Protein AF-A0A8S4BKM8-F1 (afdb_monomer_lite)

InterPro domains:
  IPR026791 Dedicator of cytokinesis [PTHR45653] (1-136)
  IPR056372 Dedicator of cytokinesis, TPR repeats region [PF23554] (1-137)

pLDDT: mean 78.34, std 6.96, range [51.94, 89.5]

Organism: NCBI:txid238744

Structure (mmCIF, N/CA/C/O backbone):
data_AF-A0A8S4BKM8-F1
#
_entry.id   AF-A0A8S4BKM8-F1
#
loop_
_atom_site.group_PDB
_atom_site.id
_atom_site.type_symbol
_atom_site.label_atom_id
_atom_site.label_alt_id
_atom_site.label_comp_id
_atom_site.label_asym_id
_atom_site.label_entity_id
_atom_site.label_seq_id
_atom_site.pdbx_PDB_ins_code
_atom_site.Cartn_x
_atom_site.Cartn_y
_atom_site.Cartn_z
_atom_site.occupancy
_atom_site.B_iso_or_equiv
_atom_site.auth_seq_id
_atom_site.auth_comp_id
_atom_site.auth_asym_id
_atom_site.auth_atom_id
_atom_site.pdbx_PDB_model_num
ATOM 1 N N . MET A 1 1 ? -0.164 12.079 6.275 1.00 65.56 1 MET A N 1
ATOM 2 C CA . MET A 1 1 ? 0.474 11.295 5.184 1.00 65.56 1 MET A CA 1
ATOM 3 C C . MET A 1 1 ? 0.723 12.087 3.891 1.00 65.56 1 MET A C 1
ATOM 5 O O . MET A 1 1 ? 1.290 11.543 2.951 1.00 65.56 1 MET A O 1
ATOM 9 N N . SER A 1 2 ? 0.397 13.384 3.844 1.00 71.44 2 SER A N 1
ATOM 10 C CA . SER A 1 2 ? 0.541 14.249 2.661 1.00 71.44 2 SER A CA 1
ATOM 11 C C . SER A 1 2 ? 1.977 14.415 2.148 1.00 71.44 2 SER A C 1
ATOM 13 O O . SER A 1 2 ? 2.174 14.532 0.944 1.00 71.44 2 SER A O 1
ATOM 15 N N . VAL A 1 3 ? 2.981 14.388 3.031 1.00 75.44 3 VAL A N 1
ATOM 16 C CA . VAL A 1 3 ? 4.401 14.530 2.656 1.00 75.44 3 VAL A CA 1
ATOM 17 C C . VAL A 1 3 ? 4.911 13.304 1.889 1.00 75.44 3 VAL A C 1
ATOM 19 O O . VAL A 1 3 ? 5.468 13.449 0.806 1.00 75.44 3 VAL A O 1
ATOM 22 N N . LEU A 1 4 ? 4.646 12.099 2.408 1.00 73.19 4 LEU A N 1
ATOM 23 C CA . LEU A 1 4 ? 4.945 10.825 1.737 1.00 73.19 4 LEU A CA 1
ATOM 24 C C . LEU A 1 4 ? 4.270 10.746 0.365 1.00 73.19 4 LEU A C 1
ATOM 26 O O . LEU A 1 4 ? 4.924 10.448 -0.631 1.00 73.19 4 LEU A O 1
ATOM 30 N N . LYS A 1 5 ? 2.977 11.087 0.315 1.00 77.56 5 LYS A N 1
ATOM 31 C CA . LYS A 1 5 ? 2.215 11.167 -0.932 1.00 77.56 5 LYS A CA 1
ATOM 32 C C . LYS A 1 5 ? 2.856 12.136 -1.929 1.00 77.56 5 LYS A C 1
ATOM 34 O O . LYS A 1 5 ? 3.095 11.756 -3.067 1.00 77.56 5 LYS A O 1
ATOM 39 N N . ARG A 1 6 ? 3.190 13.361 -1.502 1.00 78.88 6 ARG A N 1
ATOM 40 C CA . ARG A 1 6 ? 3.825 14.370 -2.364 1.00 78.88 6 ARG A CA 1
ATOM 41 C C . ARG A 1 6 ? 5.133 13.856 -2.966 1.00 78.88 6 ARG A C 1
ATOM 43 O O . ARG A 1 6 ? 5.362 14.066 -4.149 1.00 78.88 6 ARG A O 1
ATOM 50 N N . TYR A 1 7 ? 5.976 13.185 -2.182 1.00 78.00 7 TYR A N 1
ATOM 51 C CA . TYR A 1 7 ? 7.230 12.639 -2.705 1.00 78.00 7 TYR A CA 1
ATOM 52 C C . TYR A 1 7 ? 7.005 11.529 -3.736 1.00 78.00 7 TYR A C 1
ATOM 54 O O . TYR A 1 7 ? 7.679 11.521 -4.761 1.00 78.00 7 TYR A O 1
ATOM 62 N N . LEU A 1 8 ? 6.029 10.642 -3.512 1.00 75.69 8 LEU A N 1
ATOM 63 C CA . LEU A 1 8 ? 5.652 9.620 -4.493 1.00 75.69 8 LEU A CA 1
ATOM 64 C C . LEU A 1 8 ? 5.097 10.241 -5.780 1.00 75.69 8 LEU A C 1
ATOM 66 O O . LEU A 1 8 ? 5.497 9.831 -6.866 1.00 75.69 8 LEU A O 1
ATOM 70 N N . ASP A 1 9 ? 4.236 11.254 -5.662 1.00 77.75 9 ASP A N 1
ATOM 71 C CA . ASP A 1 9 ? 3.649 11.958 -6.806 1.00 77.75 9 ASP A CA 1
ATOM 72 C C . ASP A 1 9 ? 4.734 12.639 -7.659 1.00 77.75 9 ASP A C 1
ATOM 74 O O . ASP A 1 9 ? 4.719 12.516 -8.882 1.00 77.75 9 ASP A O 1
ATOM 78 N N . VAL A 1 10 ? 5.706 13.308 -7.029 1.00 76.69 10 VAL A N 1
ATOM 79 C CA . VAL A 1 10 ? 6.853 13.930 -7.719 1.00 76.69 10 VAL A CA 1
ATOM 80 C C . VAL A 1 10 ? 7.704 12.868 -8.416 1.00 76.69 10 VAL A C 1
ATOM 82 O O . VAL A 1 10 ? 7.985 12.977 -9.607 1.00 76.69 10 VAL A O 1
ATOM 85 N N . SER A 1 11 ? 8.049 11.781 -7.721 1.00 73.06 11 SER A N 1
ATOM 86 C CA . SER A 1 11 ? 8.827 10.695 -8.324 1.00 73.06 11 SER A CA 1
ATOM 87 C C . SER A 1 11 ? 8.093 9.993 -9.467 1.00 73.06 11 SER A C 1
ATOM 89 O O . SER A 1 11 ? 8.725 9.615 -10.449 1.00 73.06 11 SER A O 1
ATOM 91 N N . SER A 1 12 ? 6.765 9.861 -9.396 1.00 70.00 12 SER A N 1
ATOM 92 C CA . SER A 1 12 ? 5.963 9.263 -10.472 1.00 70.00 12 SER A CA 1
ATOM 93 C C . SER A 1 12 ? 6.002 10.070 -11.780 1.00 70.00 12 SER A C 1
ATOM 95 O O . SER A 1 12 ? 5.772 9.522 -12.853 1.00 70.00 12 SER A O 1
ATOM 97 N N . ARG A 1 13 ? 6.366 11.357 -11.717 1.00 78.25 13 ARG A N 1
ATOM 98 C CA . ARG A 1 13 ? 6.566 12.228 -12.887 1.00 78.25 13 ARG A CA 1
ATOM 99 C C . ARG A 1 13 ? 7.973 12.122 -13.486 1.00 78.25 13 ARG A C 1
ATOM 101 O O . ARG A 1 13 ? 8.289 12.834 -14.433 1.00 78.25 13 ARG A O 1
ATOM 108 N N . GLY A 1 14 ? 8.818 11.241 -12.944 1.00 63.62 14 GLY A N 1
ATOM 109 C CA . GLY A 1 14 ? 10.203 11.052 -13.377 1.00 63.62 14 GLY A CA 1
ATOM 110 C C . GLY A 1 14 ? 11.197 12.035 -12.752 1.00 63.62 14 GLY A C 1
ATOM 111 O O . GLY A 1 14 ? 12.382 11.978 -13.082 1.00 63.62 14 GLY A O 1
ATOM 112 N N . GLU A 1 15 ? 10.746 12.899 -11.839 1.00 73.00 15 GLU A N 1
ATOM 113 C CA . GLU A 1 15 ? 11.580 13.893 -11.162 1.00 73.00 15 GLU A CA 1
ATOM 114 C C . GLU A 1 15 ? 12.443 13.256 -10.055 1.00 73.00 15 GLU A C 1
ATOM 116 O O . GLU A 1 15 ? 12.005 12.370 -9.311 1.00 73.00 15 GLU A O 1
ATOM 121 N N . GLN A 1 16 ? 13.690 13.722 -9.932 1.00 62.78 16 GLN A N 1
ATOM 122 C CA . GLN A 1 16 ? 14.613 13.301 -8.874 1.00 62.78 16 GLN A CA 1
ATOM 123 C C . GLN A 1 16 ? 14.089 13.769 -7.511 1.00 62.78 16 GLN A C 1
ATOM 125 O O . GLN A 1 16 ? 13.906 14.961 -7.277 1.00 62.78 16 GLN A O 1
ATOM 130 N N . CYS A 1 17 ? 13.883 12.832 -6.588 1.00 65.62 17 CYS A N 1
ATOM 131 C CA . CYS A 1 17 ? 13.510 13.130 -5.210 1.00 65.62 17 CYS A CA 1
ATOM 132 C C . CYS A 1 17 ? 14.533 12.474 -4.276 1.00 65.62 17 CYS A C 1
ATOM 134 O O . CYS A 1 17 ? 14.436 11.289 -3.980 1.00 65.62 17 CYS A O 1
ATOM 136 N N . GLU A 1 18 ? 15.542 13.211 -3.812 1.00 61.75 18 GLU A N 1
ATOM 137 C CA . GLU A 1 18 ? 16.617 12.642 -2.980 1.00 61.75 18 GLU A CA 1
ATOM 138 C C . GLU A 1 18 ? 16.166 11.978 -1.655 1.00 61.75 18 GLU A C 1
ATOM 140 O O . GLU A 1 18 ? 16.751 10.953 -1.287 1.00 61.75 18 GLU A O 1
ATOM 145 N N . PRO A 1 19 ? 15.139 12.456 -0.914 1.00 70.44 19 PRO A N 1
ATOM 146 C CA . PRO A 1 19 ? 14.786 11.830 0.363 1.00 70.44 19 PRO A CA 1
ATOM 147 C C . PRO A 1 19 ? 13.911 10.573 0.236 1.00 70.44 19 PRO A C 1
ATOM 149 O O . PRO A 1 19 ? 13.858 9.788 1.186 1.00 70.44 19 PRO A O 1
ATOM 152 N N . ILE A 1 20 ? 13.249 10.330 -0.904 1.00 72.56 20 ILE A N 1
ATOM 153 C CA . ILE A 1 20 ? 12.170 9.327 -1.002 1.00 72.56 20 ILE A CA 1
ATOM 154 C C . ILE A 1 20 ? 12.644 7.898 -0.718 1.00 72.56 20 ILE A C 1
ATOM 156 O O . ILE A 1 20 ? 11.942 7.135 -0.059 1.00 72.56 20 ILE A O 1
ATOM 160 N N . LEU A 1 21 ? 13.866 7.533 -1.119 1.00 68.62 21 LEU A N 1
ATOM 161 C CA . LEU A 1 21 ? 14.402 6.194 -0.863 1.00 68.62 21 LEU A CA 1
ATOM 162 C C . LEU A 1 21 ? 14.649 5.959 0.636 1.00 68.62 21 LEU A C 1
ATOM 164 O O . LEU A 1 21 ? 14.390 4.870 1.144 1.00 68.62 21 LEU A O 1
ATOM 168 N N . ARG A 1 22 ? 15.116 6.980 1.368 1.00 75.44 22 ARG A N 1
ATOM 169 C CA . ARG A 1 22 ? 15.267 6.903 2.832 1.00 75.44 22 ARG A CA 1
ATOM 170 C C . ARG A 1 22 ? 13.904 6.819 3.510 1.00 75.44 22 ARG A C 1
ATOM 172 O O . ARG A 1 22 ? 13.742 6.037 4.441 1.00 75.44 22 ARG A O 1
ATOM 179 N N . THR A 1 23 ? 12.921 7.568 3.015 1.00 74.06 23 THR A N 1
ATOM 180 C CA . THR A 1 23 ? 11.552 7.512 3.534 1.00 74.06 23 THR A CA 1
ATOM 181 C C . THR A 1 23 ? 10.906 6.145 3.288 1.00 74.06 23 THR A C 1
ATOM 183 O O . THR A 1 23 ? 10.282 5.613 4.198 1.00 74.06 23 THR A O 1
ATOM 186 N N . LEU A 1 24 ? 11.117 5.530 2.118 1.00 71.81 24 LEU A N 1
ATOM 187 C CA . LEU A 1 24 ? 10.649 4.171 1.818 1.00 71.81 24 LEU A CA 1
ATOM 188 C C . LEU A 1 24 ? 11.326 3.110 2.695 1.00 71.81 24 LEU A C 1
ATOM 190 O O . LEU A 1 24 ? 10.671 2.175 3.136 1.00 71.81 24 LEU A O 1
ATOM 194 N N . LYS A 1 25 ? 12.616 3.267 3.017 1.00 74.62 25 LYS A N 1
ATOM 195 C CA . LYS A 1 25 ? 13.291 2.379 3.982 1.00 74.62 25 LYS A CA 1
ATOM 196 C C . LYS A 1 25 ? 12.702 2.484 5.388 1.00 74.62 25 LYS A C 1
ATOM 198 O O . LYS A 1 25 ? 12.659 1.493 6.105 1.00 74.62 25 LYS A O 1
ATOM 203 N N . ALA A 1 26 ? 12.266 3.678 5.781 1.00 75.62 26 ALA A N 1
ATOM 204 C CA . ALA A 1 26 ? 11.609 3.914 7.061 1.00 75.62 26 ALA A CA 1
ATOM 205 C C . ALA A 1 26 ? 10.099 3.615 7.029 1.00 75.62 26 ALA A C 1
ATOM 207 O O . ALA A 1 26 ? 9.442 3.755 8.060 1.00 75.62 26 ALA A O 1
ATOM 208 N N . LEU A 1 27 ? 9.546 3.216 5.875 1.00 75.69 27 LEU A N 1
ATOM 209 C CA . LEU A 1 27 ? 8.107 3.048 5.670 1.00 75.69 27 LEU A CA 1
ATOM 210 C C . LEU A 1 27 ? 7.509 2.059 6.667 1.00 75.69 27 LEU A C 1
ATOM 212 O O . LEU A 1 27 ? 6.465 2.353 7.231 1.00 75.69 27 LEU A O 1
ATOM 216 N N . GLU A 1 28 ? 8.212 0.959 6.947 1.00 73.38 28 GLU A N 1
ATOM 217 C CA . GLU A 1 28 ? 7.797 -0.047 7.929 1.00 73.38 28 GLU A CA 1
ATOM 218 C C . GLU A 1 28 ? 7.564 0.567 9.316 1.00 73.38 28 GLU A C 1
ATOM 220 O O . GLU A 1 28 ? 6.488 0.440 9.898 1.00 73.38 28 GLU A O 1
ATOM 225 N N . TYR A 1 29 ? 8.546 1.314 9.824 1.00 80.12 29 TYR A N 1
ATOM 226 C CA . TYR A 1 29 ? 8.452 1.961 11.131 1.00 80.12 29 TYR A CA 1
ATOM 227 C C . TYR A 1 29 ?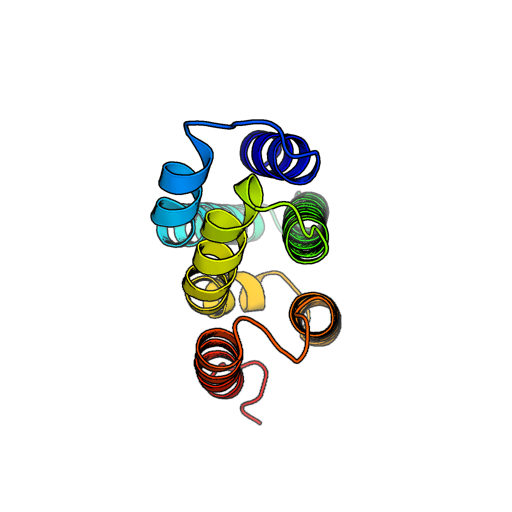 7.408 3.079 11.146 1.00 80.12 29 TYR A C 1
ATOM 229 O O . TYR A 1 29 ? 6.673 3.225 12.123 1.00 80.12 29 TYR A O 1
ATOM 237 N N . ILE A 1 30 ? 7.322 3.854 10.060 1.00 77.81 30 ILE A N 1
ATOM 238 C CA . ILE A 1 30 ? 6.369 4.957 9.926 1.00 77.81 30 ILE A CA 1
ATOM 239 C C . ILE A 1 30 ? 4.934 4.422 9.912 1.00 77.81 30 ILE A C 1
ATOM 241 O O . ILE A 1 30 ? 4.093 4.939 10.644 1.00 77.81 30 ILE A O 1
ATOM 245 N N . PHE A 1 31 ? 4.649 3.379 9.130 1.00 81.00 31 PHE A N 1
ATOM 246 C CA . PHE A 1 31 ? 3.328 2.751 9.084 1.00 81.00 31 PHE A CA 1
ATOM 247 C C . PHE A 1 31 ? 2.965 2.138 10.428 1.00 81.00 31 PHE A C 1
ATOM 249 O O . PHE A 1 31 ? 1.900 2.441 10.960 1.00 81.00 31 PHE A O 1
ATOM 256 N N . LYS A 1 32 ? 3.878 1.368 11.026 1.00 81.69 32 LYS A N 1
ATOM 257 C CA . LYS A 1 32 ? 3.666 0.758 12.341 1.00 81.69 32 LYS A CA 1
ATOM 258 C C . LYS A 1 32 ? 3.343 1.798 13.409 1.00 81.69 32 LYS A C 1
ATOM 260 O O . LYS A 1 32 ? 2.446 1.588 14.221 1.00 81.69 32 LYS A O 1
ATOM 265 N N . PHE A 1 33 ? 4.046 2.930 13.405 1.00 83.94 33 PHE A N 1
ATOM 266 C CA . PHE A 1 33 ? 3.791 4.023 14.339 1.00 83.94 33 PHE A CA 1
ATOM 267 C C . PHE A 1 33 ? 2.453 4.722 14.065 1.00 83.94 33 PHE A C 1
ATOM 269 O O . PHE A 1 33 ? 1.630 4.846 14.972 1.00 83.94 33 PHE A O 1
ATOM 276 N N . ILE A 1 34 ? 2.213 5.151 12.821 1.00 86.00 34 ILE A N 1
ATOM 277 C CA . ILE A 1 34 ? 1.019 5.920 12.445 1.00 86.00 34 ILE A CA 1
ATOM 278 C C . ILE A 1 34 ? -0.252 5.090 12.642 1.00 86.00 34 ILE A C 1
ATOM 280 O O . ILE A 1 34 ? -1.210 5.591 13.227 1.00 86.00 34 ILE A O 1
ATOM 284 N N . VAL A 1 35 ? -0.259 3.830 12.197 1.00 86.44 35 VAL A N 1
ATOM 285 C CA . VAL A 1 35 ? -1.414 2.935 12.342 1.00 86.44 35 VAL A CA 1
ATOM 286 C C . VAL A 1 35 ? -1.714 2.690 13.817 1.00 86.44 35 VAL A C 1
ATOM 288 O O . VAL A 1 35 ? -2.844 2.905 14.245 1.00 86.44 35 VAL A O 1
ATOM 291 N N . ARG A 1 36 ? -0.713 2.317 14.629 1.00 85.00 36 ARG A N 1
ATOM 292 C CA . ARG A 1 36 ? -0.923 2.075 16.069 1.00 85.00 36 ARG A CA 1
ATOM 293 C C . ARG A 1 36 ? -1.420 3.318 16.799 1.00 85.00 36 ARG A C 1
ATOM 295 O O . ARG A 1 36 ? -2.346 3.219 17.598 1.00 85.00 36 ARG A O 1
ATOM 302 N N . SER A 1 37 ? -0.830 4.480 16.514 1.00 88.06 37 SER A N 1
ATOM 303 C CA . SER A 1 37 ? -1.254 5.752 17.104 1.00 88.06 37 SER A CA 1
ATOM 304 C C . SER A 1 37 ? -2.707 6.078 16.753 1.00 88.06 37 SER A C 1
ATOM 306 O O . SER A 1 37 ? -3.467 6.486 17.630 1.00 88.06 37 SER A O 1
ATOM 308 N N . ARG A 1 38 ? -3.116 5.852 15.499 1.00 87.44 38 ARG A N 1
ATOM 309 C CA . ARG A 1 38 ? -4.483 6.126 15.043 1.00 87.44 38 ARG A CA 1
ATOM 310 C C . ARG A 1 38 ? -5.505 5.135 15.574 1.00 87.44 38 ARG A C 1
ATOM 312 O O . ARG A 1 38 ? -6.572 5.570 15.988 1.00 87.44 38 ARG A O 1
ATOM 319 N N . MET A 1 39 ? -5.168 3.850 15.659 1.00 84.62 39 MET A N 1
ATOM 320 C CA . MET A 1 39 ? -6.030 2.861 16.310 1.00 84.62 39 MET A CA 1
ATOM 321 C C . MET A 1 39 ? -6.278 3.214 17.781 1.00 84.62 39 MET A C 1
ATOM 323 O O . MET A 1 39 ? -7.418 3.172 18.231 1.00 84.62 39 MET A O 1
ATOM 327 N N . LEU A 1 40 ? -5.233 3.615 18.514 1.00 85.75 40 LEU A N 1
ATOM 328 C CA . LEU A 1 40 ? -5.367 4.006 19.919 1.00 85.75 40 LEU A CA 1
ATOM 329 C C . LEU A 1 40 ? -6.217 5.274 20.080 1.00 85.75 40 LEU A C 1
ATOM 331 O O . LEU A 1 40 ? -7.070 5.338 20.959 1.00 85.75 40 LEU A O 1
ATOM 335 N N . TYR A 1 41 ? -6.018 6.269 19.211 1.00 87.88 41 TYR A N 1
ATOM 336 C CA . TYR A 1 41 ? -6.846 7.475 19.196 1.00 87.88 41 TYR A CA 1
ATOM 337 C C . TYR A 1 41 ? -8.318 7.137 18.924 1.00 87.88 41 TYR A C 1
ATOM 339 O O . TYR A 1 41 ? -9.198 7.553 19.667 1.00 87.88 41 TYR A O 1
ATOM 347 N N . SER A 1 42 ? -8.582 6.322 17.904 1.00 86.56 42 SER A N 1
ATOM 348 C CA . SER A 1 42 ? -9.927 5.871 17.544 1.00 86.56 42 SER A CA 1
ATOM 349 C C . SER A 1 42 ? -10.626 5.166 18.714 1.00 86.56 42 SER A C 1
ATOM 351 O O . SER A 1 42 ? -11.783 5.45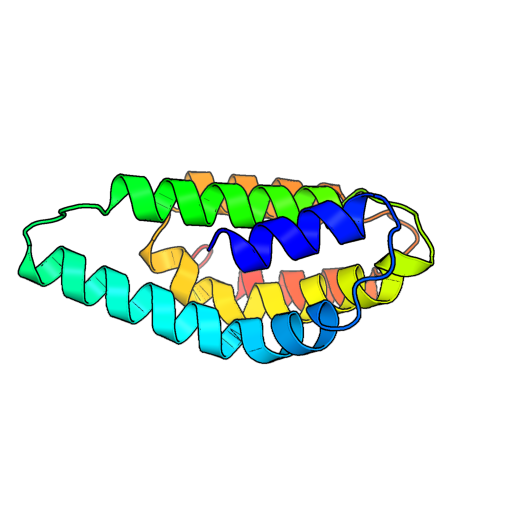3 19.002 1.00 86.56 42 SER A O 1
ATOM 353 N N . GLN A 1 43 ? -9.906 4.331 19.470 1.00 86.12 43 GLN A N 1
ATOM 354 C CA . GLN A 1 43 ? -10.433 3.684 20.680 1.00 86.12 43 GLN A CA 1
ATOM 355 C C . GLN A 1 43 ? -10.768 4.677 21.803 1.00 86.12 43 GLN A C 1
ATOM 357 O O . GLN A 1 43 ? -11.780 4.512 22.475 1.00 86.12 43 GLN A O 1
ATOM 362 N N . LEU A 1 44 ? -9.936 5.702 22.008 1.00 89.50 44 LEU A N 1
ATOM 363 C CA . LEU A 1 44 ? -10.137 6.716 23.053 1.00 89.50 44 LEU A CA 1
ATOM 364 C C . LEU A 1 44 ? -11.276 7.695 22.739 1.00 89.50 44 LEU A C 1
ATOM 366 O O . LEU A 1 44 ? -11.856 8.264 23.659 1.00 89.50 44 LEU A O 1
ATOM 370 N N . TYR A 1 45 ? -11.570 7.908 21.456 1.00 89.12 45 TYR A N 1
ATOM 371 C CA . TYR A 1 45 ? -12.529 8.908 20.980 1.00 89.12 45 TYR A CA 1
ATOM 372 C C . TYR A 1 45 ? -13.680 8.290 20.171 1.00 89.12 45 TYR A C 1
ATOM 374 O O . TYR A 1 45 ? -14.212 8.944 19.279 1.00 89.12 45 TYR A O 1
ATOM 382 N N . GLU A 1 46 ? -14.048 7.037 20.456 1.00 86.69 46 GLU A N 1
ATOM 383 C CA . GLU A 1 46 ? -15.228 6.360 19.885 1.00 86.69 46 GLU A CA 1
ATOM 384 C C . GLU A 1 46 ? -15.293 6.394 18.342 1.00 86.69 46 GLU A C 1
ATOM 386 O O . GLU A 1 46 ? -16.333 6.644 17.737 1.00 86.69 46 GLU A O 1
ATOM 391 N N . GLY A 1 47 ? -14.163 6.153 17.674 1.00 78.88 47 GLY A N 1
ATOM 392 C CA . GLY A 1 47 ? -14.095 6.087 16.211 1.00 78.88 47 GLY A CA 1
ATOM 393 C C . GLY A 1 47 ? -13.867 7.427 15.509 1.00 78.88 47 GLY A C 1
ATOM 394 O O . GLY A 1 47 ? -13.885 7.486 14.276 1.00 78.88 47 GLY A O 1
ATOM 395 N N . LYS A 1 48 ? -13.637 8.518 16.253 1.00 80.81 48 LYS A N 1
ATOM 396 C CA . LYS A 1 48 ? -13.408 9.845 15.665 1.00 80.81 48 LYS A CA 1
ATOM 397 C C . LYS A 1 48 ? -12.208 9.849 14.704 1.00 80.81 48 LYS A C 1
ATOM 399 O O . LYS A 1 48 ? -11.146 9.314 15.013 1.00 80.81 48 LYS A O 1
ATOM 404 N N . GLU A 1 49 ? -12.379 10.495 13.548 1.00 81.44 49 GLU A N 1
ATOM 405 C CA . GLU A 1 49 ? -11.380 10.627 12.465 1.00 81.44 49 GLU A CA 1
ATOM 406 C C . GLU A 1 49 ? -10.942 9.308 11.792 1.00 81.44 49 GLU A C 1
ATOM 408 O O . GLU A 1 49 ? -10.018 9.317 10.974 1.00 81.44 49 GLU A O 1
ATOM 413 N N . GLN A 1 50 ? -11.599 8.174 12.074 1.00 83.38 50 GLN A N 1
ATOM 414 C CA . GLN A 1 50 ? -11.231 6.882 11.481 1.00 83.38 50 GLN A CA 1
ATOM 415 C C . GLN A 1 50 ? -11.345 6.901 9.948 1.00 83.38 50 GLN A C 1
ATOM 417 O O . GLN A 1 50 ? -10.404 6.514 9.259 1.00 83.38 50 GLN A O 1
ATOM 422 N N . THR A 1 51 ? -12.457 7.415 9.414 1.00 85.56 51 THR A N 1
ATOM 423 C CA . THR A 1 51 ? -12.708 7.485 7.965 1.00 85.56 51 THR A CA 1
ATOM 424 C C . THR A 1 51 ? -11.710 8.395 7.248 1.00 85.56 51 THR A C 1
ATOM 426 O O . THR A 1 51 ? -11.205 8.047 6.187 1.00 85.56 51 THR A O 1
ATOM 429 N N . GLU A 1 52 ? -11.354 9.540 7.837 1.00 87.00 52 GLU A N 1
ATOM 430 C CA . GLU A 1 52 ? -10.365 10.456 7.248 1.00 87.00 52 GLU A CA 1
ATOM 431 C C . GLU A 1 52 ? -8.961 9.842 7.209 1.00 87.00 52 GLU A C 1
ATOM 433 O O . GLU A 1 52 ? -8.181 10.071 6.272 1.00 87.00 52 GLU A O 1
ATOM 438 N N . PHE A 1 53 ? -8.622 9.059 8.238 1.00 86.69 53 PHE A N 1
ATOM 439 C CA . PHE A 1 53 ? -7.374 8.315 8.279 1.00 86.69 53 PHE A CA 1
ATOM 440 C C . PHE A 1 53 ? -7.349 7.204 7.226 1.00 86.69 53 PHE A C 1
ATOM 442 O O . PHE A 1 53 ? -6.361 7.097 6.494 1.00 86.69 53 PHE A O 1
ATOM 449 N N . GLU A 1 54 ? -8.432 6.437 7.118 1.00 86.69 54 GLU A N 1
ATOM 450 C CA . GLU A 1 54 ? -8.613 5.397 6.107 1.00 86.69 54 GLU A CA 1
ATOM 451 C C . GLU A 1 54 ? -8.472 5.975 4.691 1.00 86.69 54 GLU A C 1
ATOM 453 O O . GLU A 1 54 ? -7.629 5.519 3.918 1.00 86.69 54 GLU A O 1
ATOM 458 N N . ASP A 1 55 ? -9.174 7.068 4.384 1.00 87.81 55 ASP A N 1
ATOM 459 C CA . ASP A 1 55 ? -9.077 7.769 3.100 1.00 87.81 55 ASP A CA 1
ATOM 460 C C . ASP A 1 55 ? -7.660 8.278 2.816 1.00 87.81 55 ASP A C 1
ATOM 462 O O . ASP A 1 55 ? -7.148 8.187 1.694 1.00 87.81 55 ASP A O 1
ATOM 466 N N . SER A 1 56 ? -6.986 8.810 3.836 1.00 87.25 56 SER A N 1
ATOM 467 C CA . SER A 1 56 ? -5.603 9.271 3.710 1.00 87.25 56 SER A CA 1
ATOM 468 C C . SER A 1 56 ? -4.639 8.123 3.411 1.00 87.25 56 SER A C 1
ATOM 470 O O . SER A 1 56 ? -3.690 8.306 2.641 1.00 87.25 56 SER A O 1
ATOM 472 N N . LEU A 1 57 ? -4.858 6.957 4.025 1.00 87.12 57 LEU A N 1
ATOM 473 C CA . LEU A 1 57 ? -4.063 5.753 3.805 1.00 87.12 57 LEU A CA 1
ATOM 474 C C . LEU A 1 57 ? -4.339 5.178 2.412 1.00 87.12 57 LEU A C 1
ATOM 476 O O . LEU A 1 57 ? -3.404 4.835 1.689 1.00 87.12 57 LEU A O 1
ATOM 480 N N . ARG A 1 58 ? -5.609 5.164 1.994 1.00 86.44 58 ARG A N 1
ATOM 481 C CA . ARG A 1 58 ? -6.054 4.703 0.675 1.00 86.44 58 ARG A CA 1
ATOM 482 C C . ARG A 1 58 ? -5.397 5.522 -0.432 1.00 86.44 58 ARG A C 1
ATOM 484 O O . ARG A 1 58 ? -4.765 4.960 -1.322 1.00 86.44 58 ARG A O 1
ATOM 491 N N . ARG A 1 59 ? -5.429 6.854 -0.321 1.00 86.81 59 ARG A N 1
ATOM 492 C CA . ARG A 1 59 ? -4.765 7.771 -1.268 1.00 86.81 59 ARG A CA 1
ATOM 493 C C . ARG A 1 59 ? -3.251 7.566 -1.342 1.00 86.81 59 ARG A C 1
ATOM 495 O O . ARG A 1 59 ? -2.648 7.793 -2.392 1.00 86.81 59 ARG A O 1
ATOM 502 N N . LEU A 1 60 ? -2.614 7.165 -0.239 1.00 85.88 60 LEU A N 1
ATOM 503 C CA . LEU A 1 60 ? -1.188 6.838 -0.235 1.00 85.88 60 LEU A CA 1
ATOM 504 C C . LEU A 1 60 ? -0.917 5.557 -1.037 1.00 85.88 60 LEU A C 1
ATOM 506 O O . LEU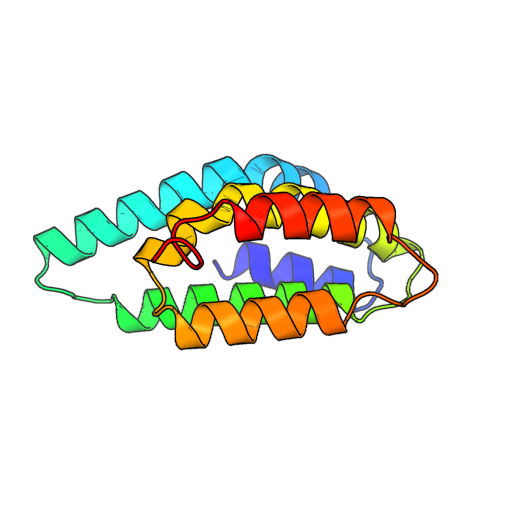 A 1 60 ? -0.027 5.566 -1.884 1.00 85.88 60 LEU A O 1
ATOM 510 N N . PHE A 1 61 ? -1.711 4.502 -0.830 1.00 85.12 61 PHE A N 1
ATOM 511 C CA . PHE A 1 61 ? -1.632 3.268 -1.621 1.00 85.12 61 PHE A CA 1
ATOM 512 C C . PHE A 1 61 ? -1.873 3.517 -3.111 1.00 85.12 61 PHE A C 1
ATOM 514 O O . PHE A 1 61 ? -1.100 3.051 -3.942 1.00 85.12 61 PHE A O 1
ATOM 521 N N . GLU A 1 62 ? -2.873 4.325 -3.466 1.00 85.88 62 GLU A N 1
ATOM 522 C CA . GLU A 1 62 ? -3.117 4.724 -4.859 1.00 85.88 62 GLU A CA 1
ATOM 523 C C . GLU A 1 62 ? -1.897 5.430 -5.479 1.00 85.88 62 GLU A C 1
ATOM 525 O O . GLU A 1 62 ? -1.559 5.194 -6.640 1.00 85.88 62 GLU A O 1
ATOM 530 N N . SER A 1 63 ? -1.181 6.247 -4.699 1.00 84.06 63 SER A N 1
ATOM 531 C CA . SER A 1 63 ? 0.035 6.936 -5.159 1.00 84.06 63 SER A CA 1
ATOM 532 C C . SER A 1 63 ? 1.205 5.962 -5.361 1.00 84.06 63 SER A C 1
ATOM 534 O O . SER A 1 63 ? 1.969 6.097 -6.317 1.00 84.06 63 SER A O 1
ATOM 536 N N . ILE A 1 64 ? 1.320 4.936 -4.509 1.00 83.38 64 ILE A N 1
ATOM 537 C CA . ILE A 1 64 ? 2.273 3.830 -4.697 1.00 83.38 64 ILE A CA 1
ATOM 538 C C . ILE A 1 64 ? 1.918 3.035 -5.963 1.00 83.38 64 ILE A C 1
ATOM 540 O O . ILE A 1 64 ? 2.802 2.735 -6.765 1.00 83.38 64 ILE A O 1
ATOM 544 N N . ASN A 1 65 ? 0.636 2.746 -6.192 1.00 83.81 65 ASN A N 1
ATOM 545 C CA . ASN A 1 65 ? 0.176 2.051 -7.395 1.00 83.81 65 ASN A CA 1
ATOM 546 C C . ASN A 1 65 ? 0.491 2.862 -8.659 1.00 83.81 65 ASN A C 1
ATOM 548 O O . ASN A 1 65 ? 0.970 2.302 -9.642 1.00 83.81 65 ASN A O 1
ATOM 552 N N . SER A 1 66 ? 0.293 4.183 -8.620 1.00 83.38 66 SER A N 1
ATOM 553 C CA . SER A 1 66 ? 0.688 5.090 -9.703 1.00 83.38 66 SER A CA 1
ATOM 554 C C . SER A 1 66 ? 2.192 5.015 -9.985 1.00 83.38 66 SER A C 1
ATOM 556 O O . SER A 1 66 ? 2.586 4.793 -11.128 1.00 83.38 66 SER A O 1
ATOM 558 N N . LEU A 1 67 ? 3.041 5.075 -8.948 1.00 82.31 67 LEU A N 1
ATOM 559 C CA . LEU A 1 67 ? 4.490 4.888 -9.088 1.00 82.31 67 LEU A CA 1
ATOM 560 C C . LEU A 1 67 ? 4.830 3.547 -9.762 1.00 82.31 67 LEU A C 1
ATOM 562 O O . LEU A 1 67 ? 5.688 3.500 -10.643 1.00 82.31 67 LEU A O 1
ATOM 566 N N . MET A 1 68 ? 4.140 2.462 -9.403 1.00 80.88 68 MET A N 1
ATOM 567 C CA . MET A 1 68 ? 4.377 1.144 -10.000 1.00 80.88 68 MET A CA 1
ATOM 568 C C . MET A 1 68 ? 4.024 1.058 -11.487 1.00 80.88 68 MET A C 1
ATOM 570 O O . MET A 1 68 ? 4.602 0.210 -12.166 1.00 80.88 68 MET A O 1
ATOM 574 N N . ARG A 1 69 ? 3.138 1.925 -11.998 1.00 79.94 69 ARG A N 1
ATOM 575 C CA . ARG A 1 69 ? 2.774 2.012 -13.427 1.00 79.94 69 ARG A CA 1
ATOM 576 C C . ARG A 1 69 ? 3.807 2.748 -14.279 1.00 79.94 69 ARG A C 1
ATOM 578 O O . ARG A 1 69 ? 3.747 2.663 -15.498 1.00 79.94 69 ARG A O 1
ATOM 585 N N . THR A 1 70 ? 4.722 3.495 -13.666 1.00 77.75 70 THR A N 1
ATOM 586 C CA . THR A 1 70 ? 5.672 4.344 -14.402 1.00 77.75 70 THR A CA 1
ATOM 587 C C . THR A 1 70 ? 6.858 3.546 -14.932 1.00 77.75 70 THR A C 1
ATOM 589 O O . THR A 1 70 ? 7.429 2.738 -14.207 1.00 77.75 70 THR A O 1
ATOM 592 N N . ASP A 1 71 ? 7.285 3.800 -16.171 1.00 72.06 71 ASP A N 1
ATOM 593 C CA . ASP A 1 71 ? 8.402 3.084 -16.817 1.00 72.06 71 ASP A CA 1
ATOM 594 C C . ASP A 1 71 ? 9.708 3.885 -16.888 1.00 72.06 71 ASP A C 1
ATOM 596 O O . ASP A 1 71 ? 10.655 3.516 -17.585 1.00 72.06 71 ASP A O 1
ATOM 600 N N . TYR A 1 72 ? 9.804 4.962 -16.109 1.00 75.94 72 TYR A N 1
ATOM 601 C CA . TYR A 1 72 ? 11.021 5.759 -16.024 1.00 75.94 72 TYR A CA 1
ATOM 602 C C . TYR A 1 72 ? 12.136 5.001 -15.300 1.00 75.94 72 TYR A C 1
ATOM 604 O O . TYR A 1 72 ? 11.955 4.511 -14.183 1.00 75.94 72 TYR A O 1
ATOM 612 N N . THR A 1 73 ? 13.338 4.990 -15.876 1.00 70.88 73 THR A N 1
ATOM 613 C CA . THR A 1 73 ? 14.540 4.390 -15.271 1.00 70.88 73 THR A CA 1
ATOM 614 C C . THR A 1 73 ? 14.863 4.993 -13.901 1.00 70.88 73 THR A C 1
ATOM 616 O O . THR A 1 73 ? 15.332 4.288 -13.011 1.00 70.88 73 THR A O 1
ATOM 619 N N . THR A 1 74 ? 14.544 6.276 -13.701 1.00 70.88 74 THR A N 1
ATOM 620 C CA . THR A 1 74 ? 14.704 7.007 -12.432 1.00 70.88 74 THR A CA 1
ATOM 621 C C . THR A 1 74 ? 13.821 6.459 -11.306 1.00 70.88 74 THR A C 1
ATOM 623 O O . THR A 1 74 ? 14.191 6.541 -10.137 1.00 70.88 74 THR A O 1
ATOM 626 N N . THR A 1 75 ? 12.689 5.832 -11.638 1.00 75.75 75 THR A N 1
ATOM 627 C CA . THR A 1 75 ? 11.743 5.260 -10.662 1.00 75.75 75 THR A CA 1
ATOM 628 C C . THR A 1 75 ? 12.020 3.796 -10.333 1.00 75.75 75 THR A C 1
ATOM 630 O O . THR A 1 75 ? 11.445 3.265 -9.384 1.00 75.75 75 THR A O 1
ATOM 633 N N . LEU A 1 76 ? 12.933 3.132 -11.055 1.00 77.31 76 LEU A N 1
ATOM 634 C CA . LEU A 1 76 ? 13.193 1.695 -10.913 1.00 77.31 76 LEU A CA 1
ATOM 635 C C . LEU A 1 76 ? 13.565 1.303 -9.476 1.00 77.31 76 LEU A C 1
ATOM 637 O O . LEU A 1 76 ? 13.015 0.348 -8.931 1.00 77.31 76 LEU A O 1
ATOM 641 N N . LEU A 1 77 ? 14.460 2.064 -8.840 1.00 77.56 77 LEU A N 1
ATOM 642 C CA . LEU A 1 77 ? 14.864 1.824 -7.450 1.00 77.56 77 LEU A CA 1
ATOM 643 C C . LEU A 1 77 ? 13.693 1.974 -6.471 1.00 77.56 77 LEU A C 1
ATOM 645 O O . LEU A 1 77 ? 13.615 1.242 -5.486 1.00 77.56 77 LEU A O 1
ATOM 649 N N . LEU A 1 78 ? 12.765 2.887 -6.756 1.00 76.75 78 LEU A N 1
ATOM 650 C CA . LEU A 1 78 ? 11.587 3.131 -5.926 1.00 76.75 78 LEU A CA 1
ATOM 651 C C . LEU A 1 78 ? 10.545 2.031 -6.098 1.00 76.75 78 LEU A C 1
ATOM 653 O O . LEU A 1 78 ? 9.985 1.582 -5.105 1.00 76.75 78 LEU A O 1
ATOM 657 N N . ARG A 1 79 ? 10.357 1.533 -7.325 1.00 80.44 79 ARG A N 1
ATOM 658 C CA . ARG A 1 79 ? 9.509 0.367 -7.614 1.00 80.44 79 ARG A CA 1
ATOM 659 C C . ARG A 1 79 ? 10.035 -0.885 -6.903 1.00 80.44 79 ARG A C 1
ATOM 661 O O . ARG A 1 79 ? 9.269 -1.610 -6.276 1.00 80.44 79 ARG A O 1
ATOM 668 N N . VAL A 1 80 ? 11.355 -1.105 -6.919 1.00 79.69 80 VAL A N 1
ATOM 669 C CA . VAL A 1 80 ? 11.998 -2.201 -6.166 1.00 79.69 80 VAL A CA 1
ATOM 670 C C . VAL A 1 80 ? 11.800 -2.034 -4.658 1.00 79.69 80 VAL A C 1
ATOM 672 O O . VAL A 1 80 ? 11.469 -3.001 -3.974 1.00 79.69 80 VAL A O 1
ATOM 675 N N . ALA A 1 81 ? 11.984 -0.823 -4.128 1.00 79.88 81 ALA A N 1
ATOM 676 C CA . ALA A 1 81 ? 11.771 -0.548 -2.711 1.00 79.88 81 ALA A CA 1
ATOM 677 C C . ALA A 1 81 ? 10.302 -0.748 -2.306 1.00 79.88 81 ALA A C 1
ATOM 679 O O . ALA A 1 81 ? 10.045 -1.381 -1.288 1.00 79.88 81 ALA A O 1
ATOM 680 N N . ALA A 1 82 ? 9.342 -0.290 -3.113 1.00 82.06 82 ALA A N 1
ATOM 681 C CA . ALA A 1 82 ? 7.920 -0.509 -2.867 1.00 82.06 82 ALA A CA 1
ATOM 682 C C . ALA A 1 82 ? 7.590 -2.008 -2.799 1.00 82.06 82 ALA A C 1
ATOM 684 O O . ALA A 1 82 ? 6.975 -2.443 -1.835 1.00 82.06 82 ALA A O 1
ATOM 685 N N . LEU A 1 83 ? 8.087 -2.822 -3.739 1.00 80.62 83 LEU A N 1
ATOM 686 C CA . LEU A 1 83 ? 7.898 -4.282 -3.707 1.00 80.62 83 LEU A CA 1
ATOM 687 C C . LEU A 1 83 ? 8.486 -4.951 -2.462 1.00 80.62 83 LEU A C 1
ATOM 689 O O . LEU A 1 83 ? 7.961 -5.965 -2.008 1.00 80.62 83 LEU A O 1
ATOM 693 N N . LYS A 1 84 ? 9.577 -4.395 -1.926 1.00 81.88 84 LYS A N 1
ATOM 694 C CA . LYS A 1 84 ? 10.252 -4.912 -0.734 1.00 81.88 84 LYS A CA 1
ATOM 695 C C . LYS A 1 84 ? 9.551 -4.514 0.566 1.00 81.88 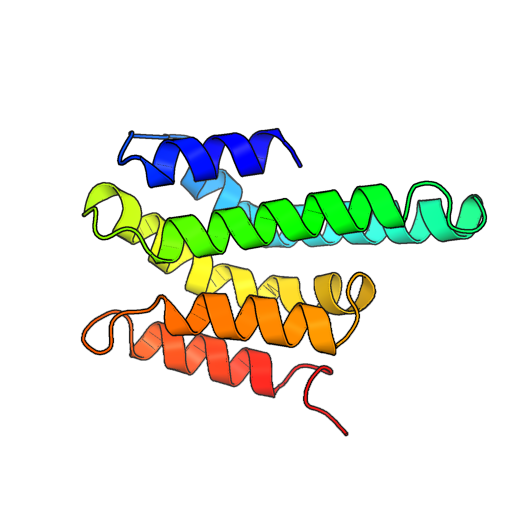84 LYS A C 1
ATOM 697 O O . LYS A 1 84 ? 9.499 -5.321 1.482 1.00 81.88 84 LYS A O 1
ATOM 702 N N . TYR A 1 85 ? 9.080 -3.274 0.669 1.00 80.06 85 TYR A N 1
ATOM 703 C CA . TYR A 1 85 ? 8.576 -2.708 1.927 1.00 80.06 85 TYR A CA 1
ATOM 704 C C . TYR A 1 85 ? 7.050 -2.708 2.036 1.00 80.06 85 TYR A C 1
ATOM 706 O O . TYR A 1 85 ? 6.530 -2.551 3.133 1.00 80.06 85 TYR A O 1
ATOM 714 N N . LEU A 1 86 ? 6.312 -2.881 0.935 1.00 81.56 86 LEU A N 1
ATOM 715 C CA . LEU A 1 86 ? 4.854 -2.986 1.002 1.00 81.56 86 LEU A CA 1
ATOM 716 C C . LEU A 1 86 ? 4.392 -4.236 1.773 1.00 81.56 86 LEU A C 1
ATOM 718 O O . LEU A 1 86 ? 3.514 -4.087 2.618 1.00 81.56 86 LEU A O 1
ATOM 722 N N . PRO A 1 87 ? 4.976 -5.436 1.571 1.00 81.31 87 PRO A N 1
ATOM 723 C CA . PRO A 1 87 ? 4.569 -6.621 2.328 1.00 81.31 87 PRO A CA 1
ATOM 724 C C . PRO A 1 87 ? 4.751 -6.466 3.835 1.00 81.31 87 PRO A C 1
ATOM 726 O O . PRO A 1 87 ? 3.876 -6.857 4.604 1.00 81.31 87 PRO A O 1
ATOM 729 N N . THR A 1 88 ? 5.838 -5.815 4.262 1.00 81.38 88 THR A N 1
ATOM 730 C CA . THR A 1 88 ? 6.168 -5.679 5.687 1.00 81.38 88 THR A CA 1
ATOM 731 C C . THR A 1 88 ? 5.171 -4.808 6.453 1.00 81.38 88 THR A C 1
ATOM 733 O O . THR A 1 88 ? 5.051 -4.943 7.669 1.00 81.38 88 THR A O 1
ATOM 736 N N . VAL A 1 89 ? 4.415 -3.945 5.761 1.00 80.94 89 VAL A N 1
ATOM 737 C CA . VAL A 1 89 ? 3.384 -3.093 6.376 1.00 80.94 89 VAL A CA 1
ATOM 738 C C . VAL A 1 89 ? 1.976 -3.684 6.317 1.00 80.94 89 VAL A C 1
ATOM 740 O O . VAL A 1 89 ? 1.072 -3.127 6.940 1.00 80.94 89 VAL A O 1
ATOM 743 N N . LEU A 1 90 ? 1.756 -4.802 5.613 1.00 80.06 90 LEU A N 1
ATOM 744 C CA . LEU A 1 90 ? 0.401 -5.320 5.387 1.00 80.06 90 LEU A CA 1
ATOM 745 C C . LEU A 1 90 ? -0.319 -5.712 6.662 1.00 80.06 90 LEU A C 1
ATOM 747 O O . LEU A 1 90 ? -1.488 -5.379 6.805 1.00 80.06 90 LEU A O 1
ATOM 751 N N . HIS A 1 91 ? 0.381 -6.313 7.621 1.00 80.19 91 HIS A N 1
ATOM 752 C CA . HIS A 1 91 ? -0.232 -6.685 8.893 1.00 80.19 91 HIS A CA 1
ATOM 753 C C . HIS A 1 91 ? -0.812 -5.461 9.631 1.00 80.19 91 HIS A C 1
ATOM 755 O O . HIS A 1 91 ? -1.839 -5.553 10.308 1.00 80.19 91 HIS A O 1
ATOM 761 N N . ASP A 1 92 ? -0.168 -4.297 9.542 1.00 82.44 92 ASP A N 1
ATOM 762 C CA . ASP A 1 92 ? -0.705 -3.085 10.159 1.00 82.44 92 ASP A CA 1
ATOM 763 C C . ASP A 1 92 ? -1.845 -2.495 9.317 1.00 82.44 92 ASP A C 1
ATOM 765 O O . ASP A 1 92 ? -2.845 -2.043 9.867 1.00 82.44 92 ASP A O 1
ATOM 769 N N . VAL A 1 93 ? -1.754 -2.570 7.991 1.00 82.62 93 VAL A N 1
ATOM 770 C CA . VAL A 1 93 ? -2.782 -2.065 7.071 1.00 82.62 93 VAL A CA 1
ATOM 771 C C . VAL A 1 93 ? -4.078 -2.894 7.111 1.00 82.62 93 VAL A C 1
ATOM 773 O O . VAL A 1 93 ? -5.162 -2.319 7.024 1.00 82.62 93 VAL A O 1
ATOM 776 N N . GLU A 1 94 ? -3.993 -4.207 7.338 1.00 83.94 94 GLU A N 1
ATOM 777 C CA . GLU A 1 94 ? -5.135 -5.118 7.556 1.00 83.94 94 GLU A CA 1
ATOM 778 C C . GLU A 1 94 ? -6.003 -4.722 8.760 1.00 83.94 94 GLU A C 1
ATOM 780 O O . GLU A 1 94 ? -7.165 -5.104 8.840 1.00 83.94 94 GLU A O 1
ATOM 785 N N . LYS A 1 95 ? -5.465 -3.937 9.702 1.00 83.06 95 LYS A N 1
ATOM 786 C CA . LYS A 1 95 ? -6.226 -3.426 10.855 1.00 83.06 95 LYS A CA 1
ATOM 787 C C . LYS A 1 95 ? -7.021 -2.162 10.533 1.00 83.06 95 LYS A C 1
ATOM 789 O O . LYS A 1 95 ? -7.792 -1.705 11.374 1.00 83.06 95 LYS A O 1
ATOM 794 N N . VAL A 1 96 ? -6.761 -1.551 9.378 1.00 84.25 96 VAL A N 1
ATOM 795 C CA . VAL A 1 96 ? -7.342 -0.266 8.973 1.00 84.25 96 VAL A CA 1
ATOM 796 C C . VAL A 1 96 ? -8.375 -0.453 7.871 1.00 84.25 96 VAL A C 1
ATOM 798 O O . VAL A 1 96 ? -9.430 0.162 7.950 1.00 84.25 96 VAL A O 1
ATOM 801 N N . PHE A 1 97 ? -8.085 -1.285 6.868 1.00 84.69 97 PHE A N 1
ATOM 802 C CA . PHE A 1 97 ? -8.999 -1.546 5.754 1.00 84.69 97 PHE A CA 1
ATOM 803 C C . PHE A 1 97 ? -9.773 -2.843 5.940 1.00 84.69 97 PHE A C 1
ATOM 805 O O . PHE A 1 97 ? -9.266 -3.806 6.516 1.00 84.69 97 PHE A O 1
ATOM 812 N N . ASP A 1 98 ? -10.967 -2.904 5.350 1.00 84.31 98 ASP A N 1
ATOM 813 C CA . ASP A 1 98 ? -11.626 -4.186 5.146 1.00 84.31 98 ASP A CA 1
ATOM 814 C C . ASP A 1 98 ? -10.849 -5.063 4.141 1.00 84.31 98 ASP A C 1
ATOM 816 O O . ASP A 1 98 ? -10.069 -4.596 3.298 1.00 84.31 98 ASP A O 1
ATOM 820 N N . ALA A 1 99 ? -11.066 -6.377 4.227 1.00 80.62 99 ALA A N 1
ATOM 821 C CA . ALA A 1 99 ? -10.377 -7.348 3.382 1.00 80.62 99 ALA A CA 1
ATOM 822 C C . ALA A 1 99 ? -10.628 -7.114 1.880 1.00 80.62 99 ALA A C 1
ATOM 824 O O . ALA A 1 99 ? -9.772 -7.419 1.046 1.00 80.62 99 ALA A O 1
ATOM 825 N N . LYS A 1 100 ? -11.792 -6.560 1.514 1.00 83.31 100 LYS A N 1
ATOM 826 C CA . LYS A 1 100 ? -12.197 -6.357 0.120 1.00 83.31 100 LYS A CA 1
ATOM 827 C C . LYS A 1 100 ? -11.421 -5.207 -0.518 1.00 83.31 100 LYS A C 1
ATOM 829 O O . LYS A 1 100 ? -10.849 -5.390 -1.593 1.00 83.31 100 LYS A O 1
ATOM 834 N N . LEU A 1 101 ? -11.377 -4.054 0.139 1.00 83.31 101 LEU A N 1
ATOM 835 C CA . LEU A 1 101 ? -10.649 -2.871 -0.298 1.00 83.31 101 LEU A CA 1
ATOM 836 C C . LEU A 1 101 ? -9.148 -3.152 -0.335 1.00 83.31 101 LEU A C 1
ATOM 838 O O . LEU A 1 101 ? -8.493 -2.834 -1.327 1.00 83.31 101 LEU A O 1
ATOM 842 N N . LEU A 1 102 ? -8.609 -3.814 0.694 1.00 84.00 102 LEU A N 1
ATOM 843 C CA . LEU A 1 102 ? -7.198 -4.195 0.708 1.00 84.00 102 LEU A CA 1
ATOM 844 C C . LEU A 1 102 ? -6.852 -5.135 -0.457 1.00 84.00 102 LEU A C 1
ATOM 846 O O . LEU A 1 102 ? -5.859 -4.915 -1.152 1.00 84.00 102 LEU A O 1
ATOM 850 N N . SER A 1 103 ? -7.699 -6.133 -0.728 1.00 84.44 103 SER A N 1
ATOM 851 C CA . SER A 1 103 ? -7.511 -7.046 -1.863 1.00 84.44 103 SER A CA 1
ATOM 852 C C . SER A 1 103 ? -7.526 -6.314 -3.206 1.00 84.44 103 SER A C 1
ATOM 854 O O . SER A 1 103 ? -6.711 -6.621 -4.074 1.00 84.44 103 SER A O 1
ATOM 856 N N . GLN A 1 104 ? -8.408 -5.324 -3.381 1.00 85.69 104 GLN A N 1
ATOM 857 C CA . GLN A 1 104 ? -8.456 -4.499 -4.593 1.00 85.69 104 GLN A CA 1
ATOM 858 C C . GLN A 1 104 ? -7.182 -3.662 -4.762 1.00 85.69 104 GLN A C 1
ATOM 860 O O . GLN A 1 104 ? -6.572 -3.681 -5.829 1.00 85.69 104 GLN A O 1
ATOM 865 N N . LEU A 1 105 ? -6.731 -2.987 -3.699 1.00 82.31 105 LEU A N 1
ATOM 866 C CA . LEU A 1 105 ? -5.510 -2.177 -3.727 1.00 82.31 105 LEU A CA 1
ATOM 867 C C . LEU A 1 105 ? -4.268 -3.018 -4.0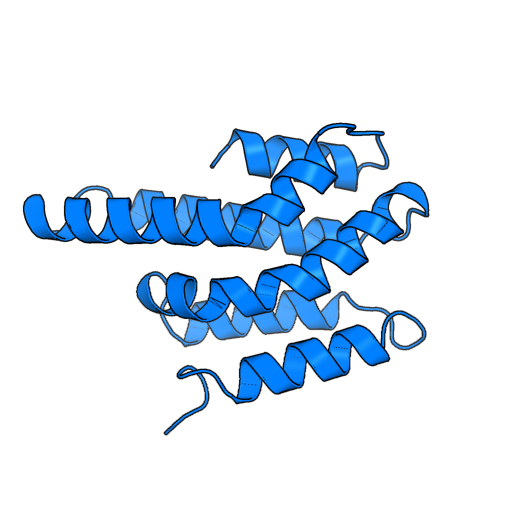52 1.00 82.31 105 LEU A C 1
ATOM 869 O O . LEU A 1 105 ? -3.412 -2.575 -4.823 1.00 82.31 105 LEU A O 1
ATOM 873 N N . LEU A 1 106 ? -4.188 -4.232 -3.498 1.00 82.75 106 LEU A N 1
ATOM 874 C CA . LEU A 1 106 ? -3.123 -5.193 -3.782 1.00 82.75 106 LEU A CA 1
ATOM 875 C C . LEU A 1 106 ? -3.193 -5.719 -5.214 1.00 82.75 106 LEU A C 1
ATOM 877 O O . LEU A 1 106 ? -2.178 -5.738 -5.909 1.00 82.75 106 LEU A O 1
ATOM 881 N N . HIS A 1 107 ? -4.376 -6.122 -5.677 1.00 84.50 107 HIS A N 1
ATOM 882 C CA . HIS A 1 107 ? -4.576 -6.552 -7.057 1.00 84.50 107 HIS A CA 1
ATOM 883 C C . HIS A 1 107 ? -4.096 -5.477 -8.040 1.00 84.50 107 HIS A C 1
ATOM 885 O O . HIS A 1 107 ? -3.335 -5.775 -8.965 1.00 84.50 107 HIS A O 1
ATOM 891 N N . ASP A 1 108 ? -4.478 -4.222 -7.805 1.00 82.31 108 ASP A N 1
ATOM 892 C CA . ASP A 1 108 ? -4.054 -3.097 -8.628 1.00 82.31 108 ASP A CA 1
ATOM 893 C C . ASP A 1 108 ? -2.538 -2.912 -8.578 1.00 82.31 108 ASP A C 1
ATOM 895 O O . ASP A 1 108 ? -1.916 -2.784 -9.630 1.00 82.31 108 ASP A O 1
ATOM 899 N N . PHE A 1 109 ? -1.921 -2.984 -7.397 1.00 81.19 109 PHE A N 1
ATOM 900 C CA . PHE A 1 109 ? -0.468 -2.898 -7.236 1.00 81.19 109 PHE A CA 1
ATOM 901 C C . PHE A 1 109 ? 0.280 -3.944 -8.084 1.00 81.19 109 PHE A C 1
ATOM 903 O O . PHE A 1 109 ? 1.202 -3.603 -8.830 1.00 81.19 109 PHE A O 1
ATOM 910 N N . TYR A 1 110 ? -0.135 -5.215 -8.030 1.00 77.62 110 TYR A N 1
ATOM 911 C CA . TYR A 1 110 ? 0.526 -6.308 -8.760 1.00 77.62 110 TYR A CA 1
ATOM 912 C C . TYR A 1 110 ? 0.231 -6.335 -10.256 1.00 77.62 110 TYR A C 1
ATOM 914 O O . TYR A 1 110 ? 1.077 -6.789 -11.037 1.00 77.62 110 TYR A O 1
ATOM 922 N N . SER A 1 111 ? -0.945 -5.854 -10.656 1.00 79.81 111 SER A N 1
ATOM 923 C CA . SER A 1 111 ? -1.331 -5.718 -12.064 1.00 79.81 111 SER A CA 1
ATOM 924 C C . SER A 1 111 ? -0.479 -4.676 -12.790 1.00 79.81 111 SER A C 1
ATOM 926 O O . SER A 1 111 ? -0.321 -4.742 -14.004 1.00 79.81 111 SER A O 1
ATOM 928 N N . CYS A 1 112 ? 0.123 -3.740 -12.050 1.00 73.25 112 CYS A N 1
ATOM 929 C CA . CYS A 1 112 ? 1.005 -2.711 -12.600 1.00 73.25 112 CY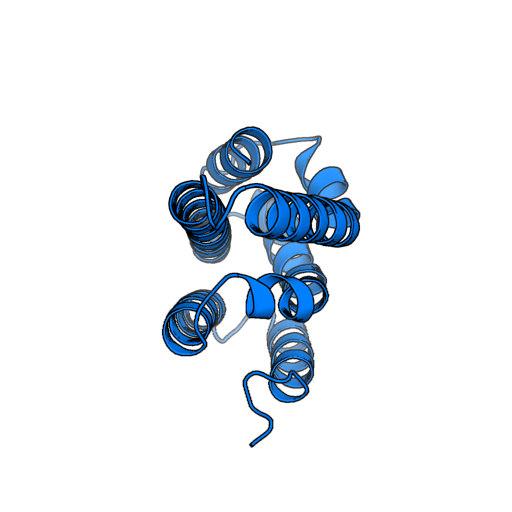S A CA 1
ATOM 930 C C . CYS A 1 112 ? 2.443 -3.196 -12.859 1.00 73.25 112 CYS A C 1
ATOM 932 O O . CYS A 1 112 ? 3.255 -2.439 -13.390 1.00 73.25 112 CYS A O 1
ATOM 934 N N . ILE A 1 113 ? 2.792 -4.429 -12.471 1.00 71.94 113 ILE A N 1
ATOM 935 C CA . ILE A 1 113 ? 4.145 -4.972 -12.646 1.00 71.94 113 ILE A CA 1
ATOM 936 C C . ILE A 1 113 ? 4.253 -5.626 -14.034 1.00 71.94 113 ILE A C 1
ATOM 938 O O . ILE A 1 113 ? 3.547 -6.609 -14.280 1.00 71.94 113 ILE A O 1
ATOM 942 N N . PRO A 1 114 ? 5.147 -5.146 -14.923 1.00 67.06 114 PRO A N 1
ATOM 943 C CA . PRO A 1 114 ? 5.310 -5.704 -16.257 1.00 67.06 114 PRO A CA 1
ATOM 944 C C . PRO A 1 114 ? 5.717 -7.185 -16.195 1.00 67.06 114 PRO A C 1
ATOM 946 O O . PRO A 1 114 ? 6.576 -7.541 -15.385 1.00 67.06 114 PRO A O 1
ATOM 949 N N . PRO A 1 115 ? 5.185 -8.050 -17.076 1.00 63.53 115 PRO A N 1
ATOM 950 C CA . PRO A 1 115 ? 5.458 -9.488 -17.055 1.00 63.53 115 PRO A CA 1
ATOM 951 C C . PRO A 1 115 ? 6.940 -9.848 -17.270 1.00 63.53 115 PRO A C 1
ATOM 953 O O . PRO A 1 115 ? 7.379 -10.907 -16.839 1.00 63.53 115 PRO A O 1
ATOM 956 N N . GLU A 1 116 ? 7.751 -8.959 -17.838 1.00 66.31 116 GLU A N 1
ATOM 957 C CA . GLU A 1 116 ? 9.162 -9.241 -18.144 1.00 66.31 116 GLU A CA 1
ATOM 958 C C . GLU A 1 116 ? 10.159 -8.689 -17.108 1.00 66.31 116 GLU A C 1
ATOM 960 O O . GLU A 1 116 ? 11.347 -9.006 -17.155 1.00 66.31 116 GLU A O 1
ATOM 965 N N . LYS A 1 117 ? 9.709 -7.871 -16.144 1.00 63.44 117 LYS A N 1
ATOM 966 C CA . LYS A 1 117 ? 10.578 -7.220 -15.146 1.00 63.44 117 LYS A CA 1
ATOM 967 C C . LYS A 1 117 ? 10.107 -7.531 -13.727 1.00 63.44 117 LYS A C 1
ATOM 969 O O . LYS A 1 117 ? 8.923 -7.690 -13.471 1.00 63.44 117 LYS A O 1
ATOM 974 N N . LEU A 1 118 ? 11.046 -7.581 -12.778 1.00 65.50 118 LEU A N 1
ATOM 975 C CA . LEU A 1 118 ? 10.764 -7.697 -11.335 1.00 65.50 118 LEU A CA 1
ATOM 976 C C . LEU A 1 118 ? 10.027 -8.983 -10.901 1.00 65.50 118 LEU A C 1
ATOM 978 O O . LEU A 1 118 ? 9.492 -9.036 -9.796 1.00 65.50 118 LEU A O 1
ATOM 982 N N . GLN A 1 119 ? 10.037 -10.042 -11.721 1.00 74.06 119 GLN A N 1
ATOM 983 C CA . GLN A 1 119 ? 9.327 -11.299 -11.434 1.00 74.06 119 GLN A CA 1
ATOM 984 C C . GLN A 1 119 ? 9.753 -11.953 -10.115 1.00 74.06 119 GLN A C 1
ATOM 986 O O . GLN A 1 119 ? 8.908 -12.393 -9.341 1.00 74.06 119 GLN A O 1
ATOM 991 N N . LYS A 1 120 ? 11.055 -11.957 -9.802 1.00 74.44 120 LYS A N 1
ATOM 992 C CA . LYS A 1 120 ? 11.557 -12.514 -8.535 1.00 74.44 120 LYS A CA 1
ATOM 993 C C . LYS A 1 120 ? 11.021 -11.746 -7.323 1.00 74.44 120 LYS A C 1
ATOM 995 O O . LYS A 1 120 ? 10.581 -12.362 -6.359 1.00 74.44 120 LYS A O 1
ATOM 1000 N N . GLN A 1 121 ? 11.034 -10.414 -7.382 1.00 72.62 121 GLN A N 1
ATOM 1001 C CA . GLN A 1 121 ? 10.504 -9.556 -6.322 1.00 72.62 121 GLN A CA 1
ATOM 1002 C C . GLN A 1 121 ? 8.984 -9.690 -6.209 1.00 72.62 121 GLN A C 1
ATOM 1004 O O . GLN A 1 121 ? 8.475 -9.759 -5.098 1.00 72.62 121 GLN A O 1
ATOM 1009 N N . LYS A 1 122 ? 8.271 -9.788 -7.339 1.00 74.31 122 LYS A N 1
ATOM 1010 C CA . LYS A 1 122 ? 6.824 -10.027 -7.385 1.00 74.31 122 LYS A CA 1
ATOM 1011 C C . LYS A 1 122 ? 6.452 -11.331 -6.683 1.00 74.31 122 LYS A C 1
ATOM 1013 O O . LYS A 1 122 ? 5.597 -11.306 -5.809 1.00 74.31 122 LYS A O 1
ATOM 1018 N N . VAL A 1 123 ? 7.116 -12.439 -7.019 1.00 77.50 123 VAL A N 1
ATOM 1019 C CA . VAL A 1 123 ? 6.854 -13.747 -6.396 1.00 77.50 123 VAL A CA 1
ATOM 1020 C C . VAL A 1 123 ? 7.170 -13.718 -4.901 1.00 77.50 123 VAL A C 1
ATOM 1022 O O . VAL A 1 123 ? 6.339 -14.152 -4.115 1.00 77.50 123 VAL A O 1
ATOM 1025 N N . ALA A 1 124 ? 8.314 -13.159 -4.489 1.00 77.19 124 ALA A N 1
ATOM 1026 C CA . ALA A 1 124 ? 8.660 -13.049 -3.069 1.00 77.19 124 ALA A CA 1
ATOM 1027 C C . ALA A 1 124 ? 7.619 -12.236 -2.279 1.00 77.19 124 ALA A C 1
ATOM 1029 O O . ALA A 1 124 ? 7.162 -12.672 -1.228 1.00 77.19 124 ALA A O 1
ATOM 1030 N N . SER A 1 125 ? 7.207 -11.096 -2.839 1.00 75.44 125 SER A N 1
ATOM 1031 C CA . SER A 1 125 ? 6.174 -10.224 -2.283 1.00 75.44 125 SER A CA 1
ATOM 1032 C C . SER A 1 125 ? 4.840 -10.971 -2.159 1.00 75.44 125 SER A C 1
ATOM 1034 O O . SER A 1 125 ? 4.279 -11.044 -1.073 1.00 75.44 125 SER A O 1
ATOM 1036 N N . MET A 1 126 ? 4.380 -11.641 -3.225 1.00 79.00 126 MET A N 1
ATOM 1037 C CA . MET A 1 126 ? 3.140 -12.427 -3.215 1.00 79.00 126 MET A CA 1
ATOM 1038 C C . MET A 1 126 ? 3.167 -13.578 -2.200 1.00 79.00 126 MET A C 1
ATOM 1040 O O . MET A 1 126 ? 2.162 -13.798 -1.531 1.00 79.00 126 MET A O 1
ATOM 1044 N N . THR A 1 127 ? 4.290 -14.286 -2.046 1.00 77.81 127 THR A N 1
ATOM 1045 C CA . THR A 1 127 ? 4.433 -15.352 -1.038 1.00 77.81 127 THR A CA 1
ATOM 1046 C C . THR A 1 127 ? 4.235 -14.817 0.379 1.00 77.81 127 THR A C 1
ATOM 1048 O O . THR A 1 127 ? 3.566 -15.451 1.191 1.00 77.81 127 THR A O 1
ATOM 1051 N N . GLU A 1 128 ? 4.777 -13.635 0.670 1.00 75.56 128 GLU A N 1
ATOM 1052 C CA . GLU A 1 128 ? 4.637 -12.989 1.976 1.00 75.56 128 GLU A CA 1
ATOM 1053 C C . GLU A 1 128 ? 3.190 -12.525 2.220 1.00 75.56 128 GLU A C 1
ATOM 1055 O O . GLU A 1 128 ? 2.658 -12.722 3.310 1.00 75.56 128 GLU A O 1
ATOM 1060 N N . ILE A 1 129 ? 2.494 -12.036 1.188 1.00 73.06 129 ILE A N 1
ATOM 1061 C CA . ILE A 1 129 ? 1.065 -11.687 1.284 1.00 73.06 129 ILE A CA 1
ATOM 1062 C C . ILE A 1 129 ? 0.184 -12.913 1.515 1.00 73.06 129 ILE A C 1
ATOM 1064 O O . ILE A 1 129 ? -0.715 -12.869 2.342 1.00 73.06 129 ILE A O 1
ATOM 1068 N N . VAL A 1 130 ? 0.417 -14.016 0.803 1.00 74.81 130 VAL A N 1
ATOM 1069 C CA . VAL A 1 130 ? -0.388 -15.239 0.979 1.00 74.81 130 VAL A CA 1
ATOM 1070 C C . VAL A 1 130 ? -0.214 -15.822 2.387 1.00 74.81 130 VAL A C 1
ATOM 1072 O O . VAL A 1 130 ? -1.094 -16.520 2.880 1.00 74.81 130 VAL A O 1
ATOM 1075 N N . SER A 1 131 ? 0.894 -15.502 3.062 1.00 70.62 131 SER A N 1
ATOM 1076 C CA . SER A 1 131 ? 1.104 -15.860 4.465 1.00 70.62 131 SER A CA 1
ATOM 1077 C C . SER A 1 131 ? 0.376 -14.951 5.469 1.00 70.62 131 SER A C 1
ATOM 1079 O O . SER A 1 131 ? 0.328 -15.292 6.652 1.00 70.62 131 SER A O 1
ATOM 1081 N N . SER A 1 132 ? -0.205 -13.827 5.029 1.00 74.12 132 SER A N 1
ATOM 1082 C CA . SER A 1 132 ? -0.909 -12.873 5.892 1.00 74.12 132 SER A CA 1
ATOM 1083 C C . SER A 1 132 ? -2.319 -13.340 6.273 1.00 74.12 132 SER A C 1
ATOM 1085 O O . SER A 1 132 ? -2.888 -14.256 5.672 1.00 74.12 132 SER A O 1
ATOM 1087 N N . GLN A 1 133 ? -2.902 -12.692 7.286 1.00 68.75 133 GLN A N 1
ATOM 1088 C CA . GLN A 1 133 ? -4.239 -13.020 7.797 1.00 68.75 133 GLN A CA 1
ATOM 1089 C C . GLN A 1 133 ? -5.338 -12.779 6.750 1.00 68.75 133 GLN A C 1
ATOM 1091 O O . GLN A 1 133 ? -6.404 -13.376 6.841 1.00 68.75 133 GLN A O 1
ATOM 1096 N N . LEU A 1 134 ? -5.075 -11.965 5.719 1.00 69.19 134 LEU A N 1
ATOM 1097 C CA . LEU A 1 134 ? -6.002 -11.722 4.610 1.00 69.19 134 LEU A CA 1
ATOM 1098 C C . LEU A 1 134 ? -6.426 -13.007 3.875 1.00 69.19 134 LEU A C 1
ATOM 1100 O O . LEU A 1 134 ? -7.530 -13.064 3.334 1.00 69.19 134 LEU A O 1
ATOM 1104 N N . PHE A 1 135 ? -5.561 -14.027 3.850 1.00 68.00 135 PHE A N 1
ATOM 1105 C CA . PHE A 1 135 ? -5.797 -15.298 3.154 1.00 68.00 135 PHE A CA 1
ATOM 1106 C C . PHE A 1 135 ? -5.867 -16.514 4.086 1.00 68.00 135 PHE A C 1
ATOM 1108 O O . PHE A 1 135 ? -6.130 -17.625 3.616 1.00 68.00 135 PHE A O 1
ATOM 1115 N N . GLN A 1 136 ? -5.666 -16.324 5.393 1.00 65.69 136 GLN A N 1
ATOM 1116 C CA . GLN A 1 136 ? -5.906 -17.365 6.389 1.00 65.69 136 GLN A CA 1
ATOM 1117 C C . GLN A 1 136 ? -7.411 -17.410 6.687 1.00 65.69 136 GLN A C 1
ATOM 1119 O O . GLN A 1 136 ? -7.992 -16.434 7.154 1.00 65.69 136 GLN A O 1
ATOM 1124 N N . LYS A 1 137 ? -8.051 -18.528 6.329 1.00 51.94 137 LYS A N 1
ATOM 1125 C CA . LYS A 1 137 ? -9.443 -18.833 6.688 1.00 51.94 137 LYS A CA 1
ATOM 1126 C C . LYS A 1 137 ? -9.537 -19.380 8.102 1.00 51.94 137 LYS A C 1
ATOM 1128 O O . LYS A 1 137 ? -8.682 -20.230 8.437 1.00 51.94 137 LYS A O 1
#

Secondary structure (DSSP, 8-state):
-HHHHHHHHHHHTT---TTHHHHHHTHHHHHHHHHHHHHHHHHHTTTTTHHHHHHHHHHHHHHHHHHHH---GGGHHHHHHHHHHHHHHHHHHTTTS-HHHHHHHHHHHHHTS-TTSSHHHHHHHHHHHHTSTTT--

Radius of gyration: 14.95 Å; chains: 1; bounding box: 32×33×41 Å

Sequence (137 aa):
MSVLKRYLDVSSRGEQCEPILRTLKALEYIFKFIVRSRMLYSQLYEGKEQTEFEDSLRRLFESINSLMRTDYTTTLLLRVAALKYLPTVLHDVEKVFDAKLLSQLLHDFYSCIPPEKLQKQKVASMTEIVSSQLFQK

Foldseek 3Di:
DVVLLVLLQCVLVVHDDVCNLVCLVCVLVVLVVVLVVVVVVCVVVVRPCLVVVLVVVLSSLVSLLSLLLHPHPSSPSVNLSCLVRVLSNVQSVCVRDPLVSSVVSVVSSLVSHDPVPCPVSSVVSVVSVCVDPSPPD